Protein AF-A0A5R2N2K5-F1 (afdb_monomer)

Radius of gyration: 12.22 Å; Cα contacts (8 Å, |Δi|>4): 37; chains: 1; bounding box: 23×29×30 Å

Solvent-accessible surface area (backbone atoms only — not comparable to full-atom values): 3252 Å² total; per-residue (Å²): 125,82,90,56,76,58,55,73,66,51,55,49,51,29,52,50,48,68,73,66,51,50,73,67,57,50,54,52,48,55,60,49,54,57,38,43,79,79,70,45,82,77,72,81,41,43,66,54,49,96,43,69,74

Structure (mmCIF, N/CA/C/O backbone):
data_AF-A0A5R2N2K5-F1
#
_entry.id   AF-A0A5R2N2K5-F1
#
loop_
_atom_site.group_PDB
_atom_site.id
_atom_site.type_symbol
_atom_site.label_atom_id
_atom_site.label_alt_id
_atom_site.label_comp_id
_atom_site.label_asym_id
_atom_site.label_entity_id
_atom_site.label_seq_id
_atom_site.pdbx_PDB_ins_code
_atom_site.Cartn_x
_atom_site.Cartn_y
_atom_site.Cartn_z
_atom_site.occupancy
_atom_site.B_iso_or_equiv
_atom_site.auth_seq_id
_atom_site.auth_comp_id
_atom_site.auth_asym_id
_atom_site.auth_atom_id
_atom_site.pdbx_PDB_model_num
ATOM 1 N N . MET A 1 1 ? 4.330 -13.372 3.642 1.00 54.34 1 MET A N 1
ATOM 2 C CA . MET A 1 1 ? 3.844 -12.819 2.358 1.00 54.34 1 MET A CA 1
ATOM 3 C C . MET A 1 1 ? 3.355 -14.000 1.551 1.00 54.34 1 MET A C 1
ATOM 5 O O . MET A 1 1 ? 4.018 -15.032 1.653 1.00 54.34 1 MET A O 1
ATOM 9 N N . PRO A 1 2 ? 2.233 -13.903 0.818 1.00 56.09 2 PRO A N 1
ATOM 10 C CA . PRO A 1 2 ? 1.905 -14.942 -0.150 1.00 56.09 2 PRO A CA 1
ATOM 11 C C . PRO A 1 2 ? 3.141 -15.161 -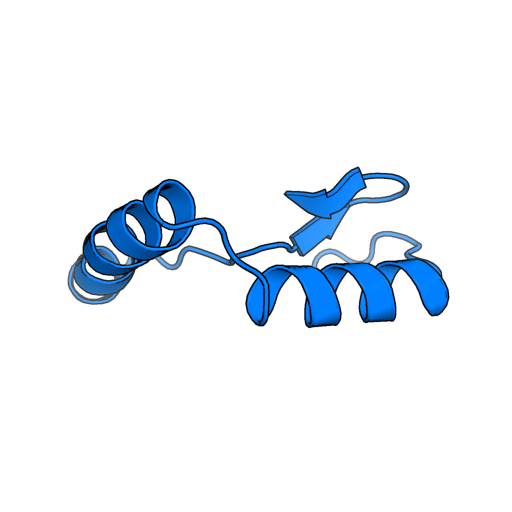1.031 1.00 56.09 2 PRO A C 1
ATOM 13 O O . PRO A 1 2 ? 3.811 -14.197 -1.410 1.00 56.09 2 PRO A O 1
ATOM 16 N N . ARG A 1 3 ? 3.517 -16.424 -1.257 1.00 65.31 3 ARG A N 1
ATOM 17 C CA . ARG A 1 3 ? 4.715 -16.809 -2.025 1.00 65.31 3 ARG A CA 1
ATOM 18 C C . ARG A 1 3 ? 4.498 -16.599 -3.529 1.00 65.31 3 ARG A C 1
ATOM 20 O O . ARG A 1 3 ? 4.868 -17.434 -4.346 1.00 65.31 3 ARG A O 1
ATOM 27 N N . THR A 1 4 ? 3.866 -15.493 -3.898 1.00 68.56 4 THR A N 1
ATOM 28 C CA . THR A 1 4 ? 3.656 -15.117 -5.287 1.00 68.56 4 THR A CA 1
ATOM 29 C C . THR A 1 4 ? 5.011 -14.750 -5.881 1.00 68.56 4 THR A C 1
ATOM 31 O O . THR A 1 4 ? 5.815 -14.062 -5.242 1.00 68.56 4 THR A O 1
ATOM 34 N N . ARG A 1 5 ? 5.302 -15.226 -7.095 1.00 81.75 5 ARG A N 1
ATOM 35 C CA . ARG A 1 5 ? 6.502 -14.806 -7.828 1.00 81.75 5 ARG A CA 1
ATOM 36 C C . ARG A 1 5 ? 6.360 -13.319 -8.153 1.00 81.75 5 ARG A C 1
ATOM 38 O O . ARG A 1 5 ? 5.586 -12.943 -9.023 1.00 81.75 5 ARG A O 1
ATOM 45 N N . VAL A 1 6 ? 7.077 -12.485 -7.408 1.00 85.50 6 VAL A N 1
ATOM 46 C CA . VAL A 1 6 ? 7.100 -11.026 -7.562 1.00 85.50 6 VAL A CA 1
ATOM 47 C C . VAL A 1 6 ? 8.526 -10.620 -7.906 1.00 85.50 6 VAL A C 1
ATOM 49 O O . VAL A 1 6 ? 9.447 -10.955 -7.154 1.00 85.50 6 VAL A O 1
ATOM 52 N N . SER A 1 7 ? 8.701 -9.893 -9.012 1.00 89.38 7 SER A N 1
ATOM 53 C CA . SER A 1 7 ? 10.009 -9.386 -9.433 1.00 89.38 7 SER A CA 1
ATOM 54 C C . SER A 1 7 ? 10.572 -8.373 -8.430 1.00 89.38 7 SER A C 1
ATOM 56 O O . SER A 1 7 ? 9.846 -7.751 -7.648 1.00 89.38 7 SER A O 1
ATOM 58 N N . PHE A 1 8 ? 11.890 -8.188 -8.448 1.00 89.38 8 PHE A N 1
ATOM 59 C CA . PHE A 1 8 ? 12.550 -7.188 -7.609 1.00 89.38 8 PHE A CA 1
ATOM 60 C C . PHE A 1 8 ? 12.015 -5.774 -7.872 1.00 89.38 8 PHE A C 1
ATOM 62 O O . PHE A 1 8 ? 11.702 -5.044 -6.932 1.00 89.38 8 PHE A O 1
ATOM 69 N N . GLU A 1 9 ? 11.813 -5.432 -9.142 1.00 91.06 9 GLU A N 1
ATOM 70 C CA . GLU A 1 9 ? 11.242 -4.155 -9.559 1.00 91.06 9 GLU A CA 1
ATOM 71 C C . GLU A 1 9 ? 9.836 -3.942 -8.972 1.00 91.06 9 GLU A C 1
ATOM 73 O O . GLU A 1 9 ? 9.538 -2.857 -8.479 1.00 91.06 9 GLU A O 1
ATOM 78 N N . MET A 1 10 ? 8.979 -4.974 -8.924 1.00 91.06 10 MET A N 1
ATOM 79 C CA . MET A 1 10 ? 7.627 -4.817 -8.362 1.00 91.06 10 MET A CA 1
ATOM 80 C C . MET A 1 10 ? 7.659 -4.592 -6.855 1.00 91.06 10 MET A C 1
ATOM 82 O O . MET A 1 10 ? 6.851 -3.834 -6.319 1.00 91.06 10 MET A O 1
ATOM 86 N N . ARG A 1 11 ? 8.632 -5.183 -6.155 1.00 89.94 11 ARG A N 1
ATOM 87 C CA . ARG A 1 11 ? 8.850 -4.887 -4.732 1.00 89.94 11 ARG A CA 1
ATOM 88 C C . ARG A 1 11 ? 9.313 -3.447 -4.523 1.00 89.94 11 ARG A C 1
ATOM 90 O O . ARG A 1 11 ? 8.895 -2.829 -3.543 1.00 89.94 11 ARG A O 1
ATOM 97 N N . GLN A 1 12 ? 10.140 -2.914 -5.424 1.00 93.25 12 GLN A N 1
ATOM 98 C CA . GLN A 1 12 ? 10.543 -1.509 -5.381 1.00 93.25 12 GLN A CA 1
ATOM 99 C C . GLN A 1 12 ? 9.367 -0.573 -5.659 1.00 93.25 12 GLN A C 1
ATOM 101 O O . GLN A 1 12 ? 9.119 0.318 -4.850 1.00 93.25 12 GL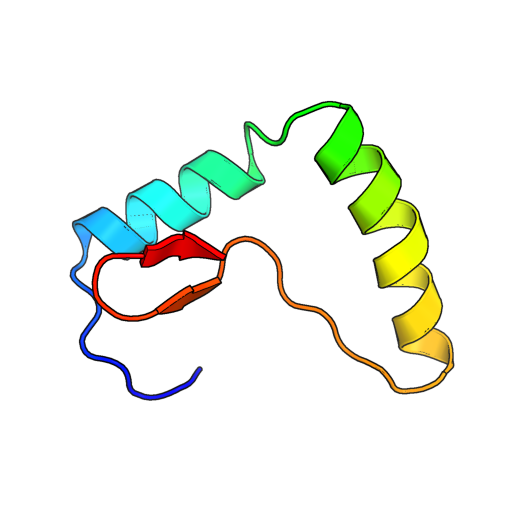N A O 1
ATOM 106 N N . LYS A 1 13 ? 8.585 -0.824 -6.716 1.00 92.88 13 LYS A N 1
ATOM 107 C CA . LYS A 1 13 ? 7.369 -0.050 -7.023 1.00 92.88 13 LYS A CA 1
ATOM 108 C C . LYS A 1 13 ? 6.397 -0.054 -5.846 1.00 92.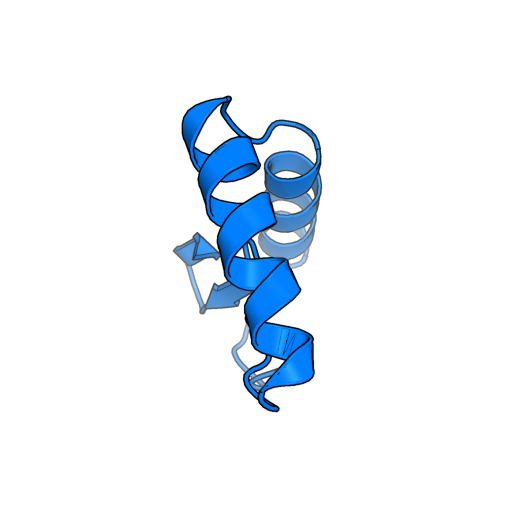88 13 LYS A C 1
ATOM 110 O O . LYS A 1 13 ? 5.964 1.001 -5.401 1.00 92.88 13 LYS A O 1
ATOM 115 N N . ALA A 1 14 ? 6.156 -1.218 -5.244 1.00 92.81 14 ALA A N 1
ATOM 116 C CA . ALA A 1 14 ? 5.329 -1.338 -4.046 1.00 92.81 14 ALA A CA 1
ATOM 117 C C . ALA A 1 14 ? 5.880 -0.538 -2.852 1.00 92.81 14 ALA A C 1
ATOM 119 O O . ALA A 1 14 ? 5.118 -0.049 -2.019 1.00 92.81 14 ALA A O 1
ATOM 120 N N . ARG A 1 15 ? 7.205 -0.424 -2.700 1.00 92.56 15 ARG A N 1
ATOM 121 C CA . ARG A 1 15 ? 7.815 0.423 -1.663 1.00 92.56 15 ARG A CA 1
ATOM 122 C C . ARG A 1 15 ? 7.611 1.905 -1.981 1.00 92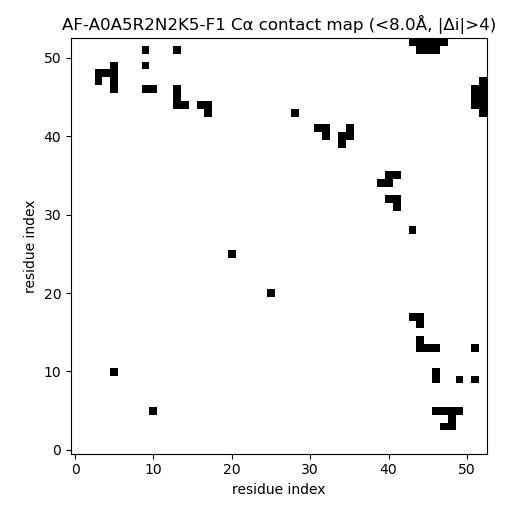.56 15 ARG A C 1
ATOM 124 O O . ARG A 1 15 ? 7.195 2.631 -1.084 1.00 92.56 15 ARG A O 1
ATOM 131 N N . ALA A 1 16 ? 7.839 2.318 -3.225 1.00 94.75 16 ALA A N 1
ATOM 132 C CA . ALA A 1 16 ? 7.631 3.692 -3.674 1.00 94.75 16 ALA A CA 1
ATOM 133 C C . ALA A 1 16 ? 6.171 4.138 -3.478 1.00 94.75 16 ALA A C 1
ATOM 135 O O . ALA A 1 16 ? 5.932 5.187 -2.892 1.00 94.75 16 ALA A O 1
ATOM 136 N N . LEU A 1 17 ? 5.195 3.297 -3.835 1.00 94.12 17 LEU A N 1
ATOM 137 C CA . LEU A 1 17 ? 3.765 3.589 -3.655 1.00 94.12 17 LEU A CA 1
ATOM 138 C C . LEU A 1 17 ? 3.347 3.752 -2.185 1.00 94.12 17 LEU A C 1
ATOM 140 O O . LEU A 1 17 ? 2.386 4.451 -1.890 1.00 94.12 17 LEU A O 1
ATOM 144 N N . ARG A 1 18 ? 4.069 3.150 -1.230 1.00 93.25 18 ARG A N 1
ATOM 145 C CA . ARG A 1 18 ? 3.812 3.400 0.202 1.00 93.25 18 ARG A CA 1
ATOM 146 C C . ARG A 1 18 ? 4.289 4.775 0.660 1.00 93.25 18 ARG A C 1
ATOM 148 O O . ARG A 1 18 ? 3.746 5.282 1.637 1.00 93.25 18 ARG A O 1
ATOM 155 N N . VAL A 1 19 ? 5.321 5.316 0.014 1.00 93.44 19 VAL A N 1
ATOM 156 C CA . VAL A 1 19 ? 5.882 6.644 0.304 1.00 93.44 19 VAL A CA 1
ATOM 157 C C . VAL A 1 19 ? 5.059 7.719 -0.400 1.00 93.44 19 VAL A C 1
ATOM 159 O O . VAL A 1 19 ? 4.704 8.718 0.213 1.00 93.44 19 VAL A O 1
ATOM 162 N N . HIS A 1 20 ? 4.699 7.476 -1.659 1.00 94.56 20 HIS A N 1
ATOM 163 C CA . HIS A 1 20 ? 3.935 8.388 -2.509 1.00 94.56 20 HIS A CA 1
ATOM 164 C C . HIS A 1 20 ? 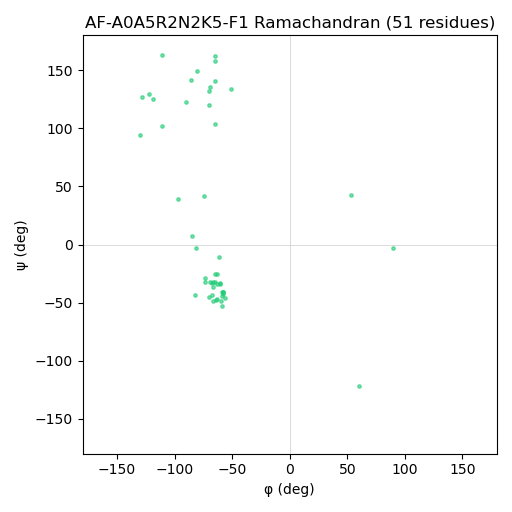2.441 8.047 -2.529 1.00 94.56 20 HIS A C 1
ATOM 166 O O . HIS A 1 20 ? 1.803 8.100 -3.577 1.00 94.56 20 HIS A O 1
ATOM 172 N N . ALA A 1 21 ? 1.891 7.661 -1.376 1.00 92.56 21 ALA A N 1
ATOM 173 C CA . ALA A 1 21 ? 0.466 7.389 -1.263 1.00 92.56 21 ALA A CA 1
ATOM 174 C C . ALA A 1 21 ? -0.332 8.677 -1.500 1.00 92.56 21 ALA A C 1
ATOM 176 O O . ALA A 1 21 ? 0.037 9.760 -1.034 1.00 92.56 21 ALA A O 1
ATOM 177 N N . THR A 1 22 ? -1.451 8.559 -2.200 1.00 94.56 22 THR A N 1
ATOM 178 C CA . THR A 1 22 ? -2.378 9.671 -2.398 1.00 94.56 22 THR A CA 1
ATOM 179 C C . THR A 1 22 ? -2.994 10.110 -1.063 1.00 94.56 22 THR A C 1
ATOM 181 O O . THR A 1 22 ? -2.998 9.378 -0.064 1.00 94.56 22 THR A O 1
ATOM 184 N N . LYS A 1 23 ? -3.567 11.319 -1.031 1.00 94.75 23 LYS A N 1
ATOM 185 C CA . LYS A 1 23 ? -4.274 11.818 0.160 1.00 94.75 23 LYS A CA 1
ATOM 186 C C . LYS A 1 23 ? -5.421 10.884 0.569 1.00 94.75 23 LYS A C 1
ATOM 188 O O . LYS A 1 23 ? -5.579 10.607 1.754 1.00 94.75 23 LYS A O 1
ATOM 193 N N . GLY A 1 24 ? -6.171 10.361 -0.405 1.00 95.56 24 GLY A N 1
ATOM 194 C CA . GLY A 1 24 ? -7.262 9.412 -0.164 1.00 95.56 24 GLY A CA 1
ATOM 195 C C . GLY A 1 24 ? -6.775 8.098 0.448 1.00 95.56 24 GLY A C 1
ATOM 196 O O . GLY A 1 24 ? -7.306 7.664 1.465 1.00 95.56 24 GLY A O 1
ATOM 197 N N . GLU A 1 25 ? -5.709 7.507 -0.097 1.00 93.62 25 GLU A N 1
ATOM 198 C CA . GLU A 1 25 ? -5.107 6.287 0.464 1.00 93.62 25 GLU A CA 1
ATOM 199 C C . GLU A 1 25 ? -4.549 6.501 1.874 1.00 93.62 25 GLU A C 1
ATOM 201 O O . GLU A 1 25 ? -4.588 5.592 2.703 1.00 93.62 25 GLU A O 1
ATOM 206 N N . SER A 1 26 ? -4.021 7.692 2.157 1.00 93.00 26 SER A N 1
ATOM 207 C CA . SER A 1 26 ? -3.501 8.037 3.482 1.00 93.00 26 SER A CA 1
ATOM 208 C C . SER A 1 26 ? -4.615 8.115 4.527 1.00 93.00 26 SER A C 1
ATOM 210 O O . SER A 1 26 ? -4.454 7.558 5.613 1.00 93.00 26 SER A O 1
ATOM 212 N N . LEU A 1 27 ? -5.747 8.741 4.182 1.00 94.81 27 LEU A N 1
ATOM 213 C CA . LEU A 1 27 ? -6.942 8.780 5.031 1.00 94.81 27 LEU A CA 1
ATOM 214 C C . LEU A 1 27 ? -7.524 7.378 5.229 1.00 94.81 27 LEU A C 1
ATOM 216 O O . LEU A 1 27 ? -7.728 6.954 6.359 1.00 94.81 27 LEU A O 1
ATOM 220 N N . LEU A 1 28 ? -7.690 6.609 4.150 1.00 93.50 28 LEU A N 1
ATOM 221 C CA . LEU A 1 28 ? -8.165 5.228 4.243 1.00 93.50 28 LEU A CA 1
ATOM 222 C C . LEU A 1 28 ? -7.247 4.374 5.129 1.00 93.50 28 LEU A C 1
ATOM 224 O O . LEU A 1 28 ? -7.711 3.566 5.927 1.00 93.50 28 LEU A O 1
ATOM 228 N N . TRP A 1 29 ? -5.930 4.545 5.011 1.00 93.75 29 TRP A N 1
ATOM 229 C CA . TRP A 1 29 ? -4.988 3.799 5.836 1.00 93.75 29 TRP A CA 1
ATOM 230 C C . TRP A 1 29 ? -5.065 4.153 7.317 1.00 93.75 29 TRP A C 1
ATOM 232 O O . TRP A 1 29 ? -4.801 3.281 8.145 1.00 93.75 29 TRP A O 1
ATOM 242 N N . TYR A 1 30 ? -5.388 5.402 7.651 1.00 92.25 30 TYR A N 1
ATOM 243 C CA . TYR A 1 30 ? -5.603 5.814 9.032 1.00 92.25 30 TYR A CA 1
ATOM 244 C C . TYR A 1 30 ? -6.737 4.989 9.657 1.00 92.25 30 TYR A C 1
ATOM 246 O O . TYR A 1 30 ? -6.484 4.269 10.621 1.00 92.25 30 TYR A O 1
ATOM 254 N N . GLU A 1 31 ? -7.898 4.942 9.000 1.00 92.62 31 GLU A N 1
ATOM 255 C CA . GLU A 1 31 ? -9.058 4.143 9.425 1.00 92.62 31 GLU A CA 1
ATOM 256 C C . GLU A 1 31 ? -8.736 2.636 9.491 1.00 92.62 31 GLU A C 1
ATOM 258 O O . GLU A 1 31 ? -8.956 1.959 10.497 1.00 92.62 31 GLU A O 1
ATOM 263 N N . LEU A 1 32 ? -8.126 2.083 8.433 1.00 91.69 32 LEU A N 1
ATOM 264 C CA . LEU A 1 32 ? -7.786 0.653 8.372 1.00 91.69 32 LEU A CA 1
ATOM 265 C C . LEU A 1 32 ? -6.743 0.238 9.418 1.00 91.69 32 LEU A C 1
ATOM 267 O O . LEU A 1 32 ? -6.668 -0.937 9.792 1.00 91.69 32 LEU A O 1
ATOM 271 N N . ARG A 1 33 ? -5.904 1.172 9.877 1.00 88.31 33 ARG A N 1
ATOM 272 C CA . ARG A 1 33 ? -4.906 0.905 10.915 1.00 88.31 33 ARG A CA 1
ATOM 273 C C . ARG A 1 33 ? -5.557 0.755 12.286 1.00 88.31 33 ARG A C 1
ATOM 275 O O . ARG A 1 33 ? -5.043 -0.033 13.084 1.00 88.31 33 ARG A O 1
ATOM 282 N N . GLU A 1 34 ? -6.656 1.450 12.557 1.00 90.56 34 GLU A N 1
ATOM 283 C CA . GLU A 1 34 ? -7.383 1.339 13.828 1.00 90.56 34 GLU A CA 1
ATOM 284 C C . GLU A 1 34 ? -8.038 -0.034 13.998 1.00 90.56 34 GLU A C 1
ATOM 286 O O . GLU A 1 34 ? -8.000 -0.604 15.092 1.00 90.56 34 GLU A O 1
ATOM 291 N N . LEU A 1 35 ? -8.483 -0.651 12.896 1.00 89.12 35 LEU A N 1
ATOM 292 C CA . LEU A 1 35 ? -9.002 -2.029 12.856 1.00 89.12 35 LEU A CA 1
ATOM 293 C C . LEU A 1 3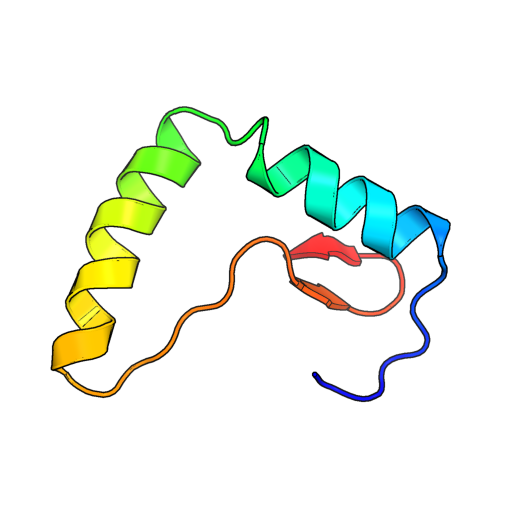5 ? -7.973 -3.094 13.277 1.00 89.12 35 LEU A C 1
ATOM 295 O O . LEU A 1 35 ? -8.316 -4.246 13.540 1.00 89.12 35 LEU A O 1
ATOM 299 N N . LYS A 1 36 ? -6.694 -2.727 13.424 1.00 83.19 36 LYS A N 1
ATOM 300 C CA . LYS A 1 36 ? -5.706 -3.610 14.053 1.00 83.19 36 LYS A CA 1
ATOM 301 C C . LYS A 1 36 ? -6.085 -3.948 15.497 1.00 83.19 36 LYS A C 1
ATOM 303 O O . LYS A 1 36 ? -5.774 -5.051 15.947 1.00 83.19 36 LYS A O 1
ATOM 308 N N . SER A 1 37 ? -6.730 -3.022 16.208 1.00 86.75 37 SER A N 1
ATOM 309 C CA . SER A 1 37 ? -7.201 -3.232 17.584 1.00 86.75 37 SER A CA 1
ATOM 310 C C . SER A 1 37 ? -8.281 -4.315 17.672 1.00 86.75 37 SER A C 1
ATOM 312 O O . SER A 1 37 ? -8.286 -5.091 18.621 1.00 86.75 37 SER A O 1
ATOM 314 N N . THR A 1 38 ? -9.113 -4.453 16.636 1.00 90.12 38 THR A N 1
ATOM 315 C CA . THR A 1 38 ? -10.150 -5.491 16.523 1.00 90.12 38 THR A CA 1
ATOM 316 C C . THR A 1 38 ? -9.614 -6.817 15.969 1.00 90.12 38 THR A C 1
ATOM 318 O O . THR A 1 38 ? -10.373 -7.743 15.704 1.00 90.12 38 THR A O 1
ATOM 321 N N . GLY A 1 39 ? -8.290 -6.936 15.806 1.00 90.38 39 GLY A N 1
ATOM 322 C CA . GLY A 1 39 ? -7.613 -8.145 15.330 1.00 90.38 39 GLY A CA 1
ATOM 323 C C . GLY A 1 39 ? -7.449 -8.229 13.809 1.00 90.38 39 GLY A C 1
ATOM 324 O O . GLY A 1 39 ? -6.776 -9.144 13.323 1.00 90.38 39 GLY A O 1
ATOM 325 N N . ILE A 1 40 ? -7.976 -7.267 13.046 1.00 91.12 40 ILE A N 1
ATOM 326 C CA . ILE A 1 40 ? -7.924 -7.272 11.580 1.00 91.12 40 ILE A CA 1
ATOM 327 C C . ILE A 1 40 ? -6.663 -6.545 11.098 1.00 91.12 40 ILE A C 1
ATOM 329 O O . ILE A 1 40 ? -6.423 -5.380 11.401 1.00 91.12 40 ILE A O 1
ATOM 333 N N . LYS A 1 41 ? -5.816 -7.229 10.320 1.00 88.31 41 LYS A N 1
ATOM 334 C CA . LYS A 1 41 ? -4.531 -6.680 9.848 1.00 88.31 41 LYS A CA 1
ATOM 335 C C . LYS A 1 41 ? -4.551 -6.425 8.345 1.00 88.31 41 LYS A C 1
ATOM 337 O O . LYS A 1 41 ? -4.322 -7.343 7.560 1.00 88.31 41 LYS A O 1
ATOM 342 N N . PHE A 1 42 ? -4.711 -5.164 7.952 1.00 90.50 42 PHE A N 1
ATOM 343 C CA . PHE A 1 42 ? -4.561 -4.741 6.560 1.00 90.50 42 PHE A CA 1
ATOM 344 C C . PHE A 1 42 ? -3.087 -4.556 6.169 1.00 90.50 42 PHE A C 1
ATOM 346 O O . PHE A 1 42 ? -2.230 -4.214 6.989 1.00 90.50 42 PHE A O 1
ATOM 353 N N . ARG A 1 43 ? -2.776 -4.792 4.891 1.00 89.06 43 ARG A N 1
ATOM 354 C CA . ARG A 1 43 ? -1.457 -4.547 4.289 1.00 89.06 43 ARG A CA 1
ATOM 355 C C . ARG A 1 43 ? -1.628 -3.592 3.119 1.00 89.06 43 ARG A C 1
ATOM 357 O O . ARG A 1 43 ? -2.430 -3.868 2.244 1.00 89.06 43 ARG A O 1
ATOM 364 N N . ARG A 1 44 ? -0.833 -2.522 3.077 1.00 92.00 44 ARG A N 1
ATOM 365 C CA . ARG A 1 44 ? -0.810 -1.596 1.936 1.00 92.00 44 ARG A CA 1
ATOM 366 C C . ARG A 1 44 ? 0.123 -2.059 0.833 1.00 92.00 44 ARG A C 1
ATOM 368 O O . ARG A 1 44 ? 1.262 -2.457 1.145 1.00 92.00 44 ARG A O 1
ATOM 375 N N . GLN A 1 45 ? -0.297 -1.853 -0.415 1.00 92.56 45 GLN A N 1
ATOM 376 C CA . GLN A 1 45 ? 0.551 -1.935 -1.606 1.00 92.56 45 GLN A CA 1
ATOM 377 C C . GLN A 1 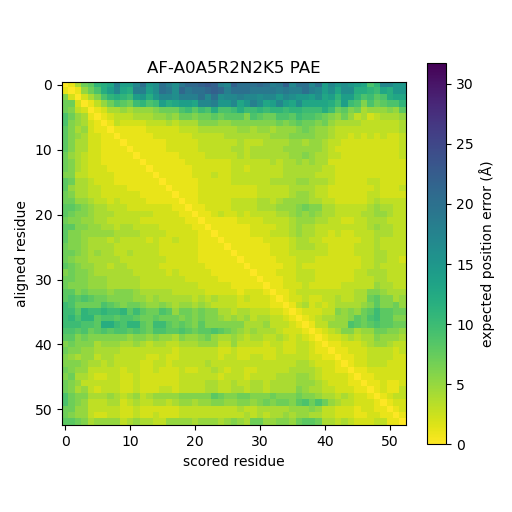45 ? 1.305 -3.277 -1.663 1.00 92.56 45 GLN A C 1
ATOM 379 O O . GLN A 1 45 ? 2.525 -3.350 -1.841 1.00 92.56 45 GLN A O 1
ATOM 384 N N . CYS A 1 46 ? 0.612 -4.362 -1.339 1.00 90.88 46 CYS A N 1
ATOM 385 C CA . CYS A 1 46 ? 1.074 -5.728 -1.431 1.00 90.88 46 CYS A CA 1
ATOM 386 C C . CYS A 1 46 ? 1.194 -6.125 -2.908 1.00 90.88 46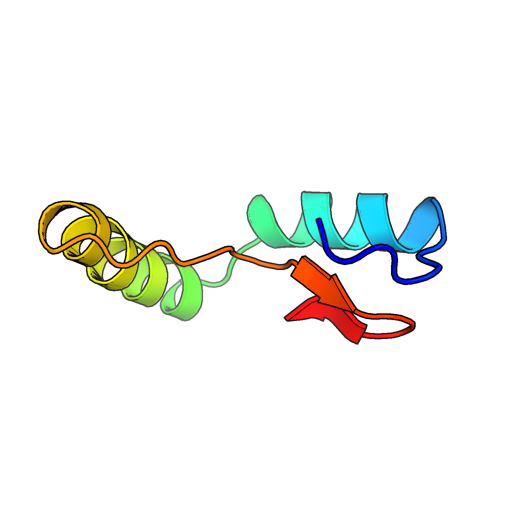 CYS A C 1
ATOM 388 O O . CYS A 1 46 ? 0.199 -6.136 -3.629 1.00 90.88 46 CYS A O 1
ATOM 390 N N . PRO A 1 47 ? 2.392 -6.498 -3.376 1.00 91.31 47 PRO A N 1
ATOM 391 C CA . PRO A 1 47 ? 2.524 -7.017 -4.723 1.00 91.31 47 PRO A CA 1
ATOM 392 C C . PRO A 1 47 ? 1.887 -8.410 -4.821 1.00 91.31 47 PRO A C 1
ATOM 394 O O . PRO A 1 47 ? 2.152 -9.288 -3.991 1.00 91.31 47 PRO A O 1
ATOM 397 N N . ILE A 1 48 ? 1.071 -8.609 -5.851 1.00 89.19 48 ILE A N 1
ATOM 398 C CA . ILE A 1 48 ? 0.397 -9.860 -6.195 1.00 89.19 48 ILE A CA 1
ATOM 399 C C . ILE A 1 48 ? 0.651 -10.126 -7.680 1.00 89.19 48 ILE A C 1
ATOM 401 O O . ILE A 1 48 ? -0.045 -9.619 -8.556 1.00 89.19 48 ILE A O 1
ATOM 405 N N . GLY A 1 49 ? 1.687 -10.918 -7.964 1.00 85.19 49 GLY A N 1
ATOM 406 C CA . GLY A 1 49 ? 2.098 -11.215 -9.336 1.00 85.19 49 GLY A CA 1
ATOM 407 C C . GLY A 1 49 ? 2.480 -9.924 -10.075 1.00 85.19 49 GLY A C 1
ATOM 408 O O . GLY A 1 49 ? 3.378 -9.228 -9.594 1.00 85.19 49 GLY A O 1
ATOM 409 N N . PRO A 1 50 ? 1.826 -9.592 -11.205 1.00 87.06 50 PRO A N 1
ATOM 410 C CA . PRO A 1 50 ? 2.092 -8.361 -11.950 1.00 87.06 50 PRO A CA 1
ATOM 411 C C . PRO A 1 50 ? 1.387 -7.116 -11.376 1.00 87.06 50 PRO A C 1
ATOM 413 O O . PRO A 1 50 ? 1.602 -6.021 -11.887 1.00 87.06 50 PRO A O 1
ATOM 416 N N . TYR A 1 51 ? 0.568 -7.254 -10.328 1.00 89.62 51 TYR A N 1
ATOM 417 C CA . TYR A 1 51 ? -0.222 -6.161 -9.753 1.00 89.6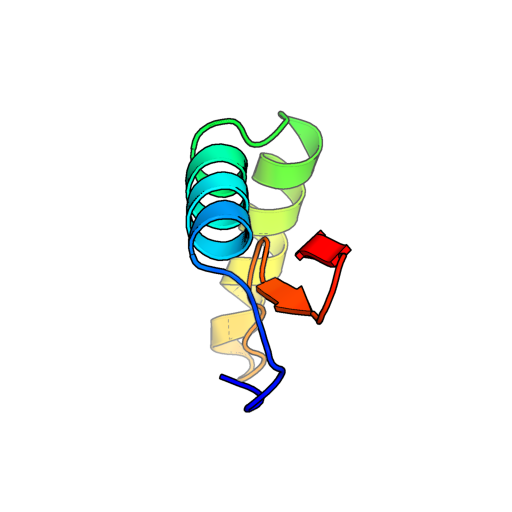2 51 TYR A CA 1
ATOM 418 C C . TYR A 1 51 ? 0.269 -5.751 -8.361 1.00 89.62 51 TYR A C 1
ATOM 420 O O . TYR A 1 51 ? 0.983 -6.497 -7.685 1.00 89.62 51 TYR A O 1
ATOM 428 N N . ILE A 1 52 ? -0.142 -4.564 -7.911 1.00 90.25 52 ILE A N 1
ATOM 429 C CA . ILE A 1 52 ? 0.087 -4.051 -6.556 1.00 90.25 52 ILE A CA 1
ATOM 430 C C . ILE A 1 52 ? -1.265 -3.593 -6.004 1.00 90.25 52 ILE A C 1
ATOM 432 O O . ILE A 1 52 ? -1.953 -2.828 -6.675 1.00 90.25 52 ILE A O 1
ATOM 436 N N . VAL A 1 53 ? -1.636 -4.088 -4.817 1.00 86.94 53 VAL A N 1
ATOM 437 C CA . VAL A 1 53 ? -2.909 -3.779 -4.131 1.00 86.94 53 VAL A CA 1
ATOM 438 C C . VAL A 1 53 ? -2.704 -3.376 -2.678 1.00 86.94 53 VAL A C 1
ATOM 440 O O . VAL A 1 53 ? -1.913 -4.043 -1.979 1.00 86.94 53 VAL A O 1
#

Secondary structure (DSSP, 8-state):
-------HHHHHHHHHHHHS--HHHHHHHHHHHHTTTTT----SS-EETTEE-

Sequence (53 aa):
MPRTRVSFEMRQKARALRVHATKGESLLWYELRELKSTGIKFRRQCPIGPYIV

Mean predicted aligned error: 4.34 Å

pLDDT: mean 88.66, std 8.57, range [54.34, 95.56]

Foldseek 3Di:
DPPAPDDPVLVVVLVVCVVVPDPVVVVVVVVQVVCVVVVDDDDAQDDHHPGTD